Protein AF-A0A285D3G1-F1 (afdb_monomer_lite)

Foldseek 3Di:
DVPDDDDDPDDDDDPVCVVVVDDDPAVLSVQFQVDCVQVVLLVVVPDDNLQSVHQDPVRDHGDPPSVSNVVSSVVCVVSCPPHPSVVVVVVCCPDPVNVVVVVVVVCVVCVVVVHHDDDDPQWPFPPDPVCCVPPNGDPDPTDRDPPVPPDDPPPPPDPDDDD

Sequence (163 aa):
MKDLPIVLPHGHTDPRWFAENQPVSDPARLFVTPDHFVFRMLHSQGVPLEAMGVPRADGGPTETDGRKIWRVFAQNHHLFRGTPSRLWLDHAFSTAAFRGQMLTEMARMSLDDGLVLQIHPGAFRTHSGPVLDRFGRDKGFDISPPPHRLCPRSAAASVGGGA

pLDDT: mean 86.4, std 15.44, range [33.91, 98.12]

Structure (mmCIF, N/CA/C/O backbone):
data_AF-A0A285D3G1-F1
#
_entry.id   AF-A0A285D3G1-F1
#
loop_
_atom_site.group_PDB
_atom_site.id
_atom_site.type_symbol
_atom_site.label_atom_id
_atom_site.label_alt_id
_atom_site.label_comp_id
_atom_site.label_asym_id
_atom_site.label_entity_id
_atom_site.label_seq_id
_atom_site.pdbx_PDB_ins_code
_atom_site.Cartn_x
_atom_site.Cartn_y
_atom_site.Cartn_z
_atom_site.occupancy
_atom_site.B_iso_or_equiv
_atom_site.auth_seq_id
_atom_site.auth_comp_id
_atom_site.auth_asym_id
_atom_site.auth_atom_id
_atom_site.pdbx_PDB_model_num
ATOM 1 N N . MET A 1 1 ? 17.077 8.278 -20.773 1.00 75.75 1 MET A N 1
ATOM 2 C CA . MET A 1 1 ? 16.146 9.031 -19.897 1.00 75.75 1 MET A CA 1
ATOM 3 C C . MET A 1 1 ? 15.801 8.302 -18.598 1.00 75.75 1 MET A C 1
ATOM 5 O O . MET A 1 1 ? 15.566 8.998 -17.629 1.00 75.75 1 MET A O 1
ATOM 9 N N . LYS A 1 2 ? 15.779 6.958 -18.529 1.00 88.25 2 LYS A N 1
ATOM 10 C CA . LYS A 1 2 ? 15.389 6.223 -17.304 1.00 88.25 2 LYS A CA 1
ATOM 11 C C . LYS A 1 2 ? 16.359 6.383 -16.122 1.00 88.25 2 LYS A C 1
ATOM 13 O O . LYS A 1 2 ? 15.918 6.305 -14.987 1.00 88.25 2 LYS A O 1
ATOM 18 N N . ASP A 1 3 ? 17.636 6.640 -16.401 1.00 94.50 3 ASP A N 1
ATOM 19 C CA . ASP A 1 3 ? 18.708 6.682 -15.391 1.00 94.50 3 ASP A CA 1
ATOM 20 C C . ASP A 1 3 ? 19.077 8.107 -14.949 1.00 94.50 3 ASP A C 1
ATOM 22 O O . ASP A 1 3 ? 20.100 8.326 -14.304 1.00 94.50 3 ASP A O 1
ATOM 26 N N . LEU A 1 4 ? 18.275 9.102 -15.337 1.00 96.19 4 LEU A N 1
ATOM 27 C CA . LEU A 1 4 ? 18.484 10.475 -14.890 1.00 96.19 4 LEU A CA 1
ATOM 28 C C . LEU A 1 4 ? 17.985 10.642 -13.446 1.00 96.19 4 LEU A C 1
ATOM 30 O O . LEU A 1 4 ? 17.000 10.002 -13.071 1.00 96.19 4 LEU A O 1
ATOM 34 N N . PRO A 1 5 ? 18.611 11.525 -12.645 1.00 95.62 5 PRO A N 1
ATOM 35 C CA . PRO A 1 5 ? 18.114 11.850 -11.316 1.00 95.62 5 PRO A CA 1
ATOM 36 C C . PRO A 1 5 ? 16.661 12.331 -11.360 1.00 95.62 5 PRO A C 1
ATOM 38 O O . PRO A 1 5 ? 16.287 13.142 -12.210 1.00 95.62 5 PRO A O 1
ATOM 41 N N . ILE A 1 6 ? 15.849 11.858 -10.415 1.00 92.88 6 ILE A N 1
ATOM 42 C CA . ILE A 1 6 ? 14.494 12.372 -10.217 1.00 92.88 6 ILE A CA 1
ATOM 43 C C . ILE A 1 6 ? 14.611 13.744 -9.553 1.00 92.88 6 ILE A C 1
ATOM 45 O O . ILE A 1 6 ? 15.109 13.859 -8.436 1.00 92.88 6 ILE A O 1
ATOM 49 N N . VAL A 1 7 ? 14.130 14.783 -10.233 1.00 95.06 7 VAL A N 1
ATOM 50 C CA . VAL A 1 7 ? 14.000 16.131 -9.673 1.00 95.06 7 VAL A CA 1
ATOM 51 C C . VAL A 1 7 ? 12.533 16.344 -9.315 1.00 95.06 7 VAL A C 1
ATOM 53 O O . VAL A 1 7 ? 11.686 16.424 -10.203 1.00 95.06 7 VAL A O 1
ATOM 56 N N . LEU A 1 8 ? 12.233 16.412 -8.016 1.00 93.25 8 LEU A N 1
ATOM 57 C CA . LEU A 1 8 ? 10.887 16.646 -7.490 1.00 93.25 8 LEU A CA 1
ATOM 58 C C . LEU A 1 8 ? 10.808 18.069 -6.904 1.00 93.25 8 LEU A C 1
ATOM 60 O O . LEU A 1 8 ? 11.052 18.249 -5.713 1.00 93.25 8 LEU A O 1
ATOM 64 N N . PRO A 1 9 ? 10.493 19.100 -7.712 1.00 96.50 9 PRO A N 1
ATOM 65 C CA . PRO A 1 9 ? 10.471 20.487 -7.238 1.00 96.50 9 PRO A CA 1
ATOM 66 C C . PRO A 1 9 ? 9.290 20.792 -6.300 1.00 96.50 9 PRO A C 1
ATOM 68 O O . PRO A 1 9 ? 9.252 21.862 -5.699 1.00 96.50 9 PRO A O 1
ATOM 71 N N . HIS A 1 10 ? 8.316 19.883 -6.183 1.00 97.44 10 HIS A N 1
ATOM 72 C CA . HIS A 1 10 ? 7.149 20.043 -5.323 1.00 97.44 10 HIS A CA 1
ATOM 73 C C . HIS A 1 10 ? 6.634 18.692 -4.810 1.00 97.44 10 HIS A C 1
ATOM 75 O O . HIS A 1 10 ? 6.460 17.754 -5.588 1.00 97.44 10 HIS A O 1
ATOM 81 N N . GLY A 1 11 ? 6.365 18.606 -3.506 1.00 92.50 11 GLY A N 1
ATOM 82 C CA . GLY A 1 11 ? 5.847 17.416 -2.835 1.00 92.50 11 GLY A CA 1
ATOM 83 C C . GLY A 1 11 ? 5.431 17.716 -1.393 1.00 92.50 11 GLY A C 1
ATOM 84 O O . GLY A 1 11 ? 5.725 18.786 -0.865 1.00 92.50 11 GLY A O 1
ATOM 85 N N . HIS A 1 12 ? 4.744 16.763 -0.761 1.00 94.94 12 HIS A N 1
ATOM 86 C CA . HIS A 1 12 ? 4.159 16.913 0.581 1.00 94.94 12 HIS A CA 1
ATOM 87 C C . HIS A 1 12 ? 4.593 15.808 1.558 1.00 94.94 12 HIS A C 1
ATOM 89 O O . HIS A 1 12 ? 3.864 15.471 2.486 1.00 94.94 12 HIS A O 1
ATOM 95 N N . THR A 1 13 ? 5.760 15.202 1.342 1.00 93.25 13 THR A N 1
ATOM 96 C CA . THR A 1 13 ? 6.324 14.221 2.281 1.00 93.25 13 THR A CA 1
ATOM 97 C C . THR A 1 13 ? 6.685 14.889 3.605 1.00 93.25 13 THR A C 1
ATOM 99 O O . THR A 1 13 ? 7.210 16.003 3.599 1.00 93.25 13 THR A O 1
ATOM 102 N N . ASP A 1 14 ? 6.464 14.205 4.729 1.00 92.56 14 ASP A N 1
ATOM 103 C CA . ASP A 1 14 ? 6.855 14.716 6.046 1.00 92.56 14 ASP A CA 1
ATOM 104 C C . ASP A 1 14 ? 8.395 14.780 6.150 1.00 92.56 14 ASP A C 1
ATOM 106 O O . ASP A 1 14 ? 9.058 13.747 6.009 1.00 92.56 14 ASP A O 1
ATOM 110 N N . PRO A 1 15 ? 9.000 15.959 6.400 1.00 94.38 15 PRO A N 1
ATOM 111 C CA . PRO A 1 15 ? 10.454 16.095 6.496 1.00 94.38 15 PRO A CA 1
ATOM 112 C C . PRO A 1 15 ? 11.065 15.271 7.640 1.00 94.38 15 PRO A C 1
ATOM 114 O O . PRO A 1 15 ? 12.241 14.903 7.569 1.00 94.38 15 PRO A O 1
ATOM 117 N N . ARG A 1 16 ? 10.284 14.933 8.676 1.00 94.19 16 ARG A N 1
ATOM 118 C CA . ARG A 1 16 ? 10.761 14.128 9.811 1.00 94.19 16 ARG A CA 1
ATOM 119 C C . ARG A 1 16 ? 11.159 12.716 9.412 1.00 94.19 16 ARG A C 1
ATOM 121 O O . ARG A 1 16 ? 12.052 12.155 10.036 1.00 94.19 16 ARG A O 1
ATOM 128 N N . TRP A 1 17 ? 10.576 12.165 8.345 1.00 89.69 17 TRP A N 1
ATOM 129 C CA . TRP A 1 17 ? 10.961 10.843 7.842 1.00 89.69 17 TRP A CA 1
ATOM 130 C C . TRP A 1 17 ? 12.454 10.770 7.511 1.00 89.69 17 TRP A C 1
ATOM 132 O O . TRP A 1 17 ? 13.098 9.762 7.784 1.00 89.69 17 TRP A O 1
ATOM 142 N N . PHE A 1 18 ? 13.019 11.861 6.991 1.00 92.12 18 PHE A N 1
ATOM 143 C CA . PHE A 1 18 ? 14.438 11.945 6.649 1.00 92.12 18 PHE A CA 1
ATOM 144 C C . PHE A 1 18 ? 15.309 12.331 7.846 1.00 92.12 18 PHE A C 1
ATOM 146 O O . PHE A 1 18 ? 16.444 11.876 7.943 1.00 92.12 18 PHE A O 1
ATOM 153 N N . ALA A 1 19 ? 14.788 13.168 8.747 1.00 95.00 19 ALA A N 1
ATOM 154 C CA . ALA A 1 19 ? 15.527 13.622 9.922 1.00 95.00 19 ALA A CA 1
ATOM 155 C C . ALA A 1 19 ? 15.685 12.517 10.979 1.00 95.00 19 ALA A C 1
ATOM 157 O O . ALA A 1 19 ? 16.746 12.386 11.583 1.00 95.00 19 ALA A O 1
ATOM 158 N N . GLU A 1 20 ? 14.632 11.730 11.202 1.00 94.56 20 GLU A N 1
ATOM 159 C CA . GLU A 1 20 ? 14.577 10.738 12.279 1.00 94.56 20 GLU A CA 1
ATOM 160 C C . GLU A 1 20 ? 14.899 9.320 11.794 1.00 94.56 20 GLU A C 1
ATOM 162 O O . GLU A 1 20 ? 15.281 8.477 12.603 1.00 94.56 20 GLU A O 1
ATOM 167 N N . ASN A 1 21 ? 14.751 9.055 10.487 1.00 90.94 21 ASN A N 1
ATOM 168 C CA . ASN A 1 21 ? 15.018 7.762 9.847 1.00 90.94 21 ASN A CA 1
ATOM 169 C C . ASN A 1 21 ? 14.377 6.569 10.586 1.00 90.94 21 ASN A C 1
ATOM 171 O O . ASN A 1 21 ? 14.966 5.493 10.711 1.00 90.94 21 ASN A O 1
ATOM 175 N N . GLN A 1 22 ? 13.172 6.776 11.118 1.00 89.56 22 GLN A N 1
ATOM 176 C CA . GLN A 1 22 ? 12.432 5.720 11.792 1.00 89.56 22 GLN A CA 1
ATOM 177 C C . GLN A 1 22 ? 11.851 4.746 10.763 1.00 89.56 22 GLN A C 1
ATOM 179 O O . GLN A 1 22 ? 11.367 5.177 9.711 1.00 89.56 22 GLN A O 1
ATOM 184 N N . PRO A 1 23 ? 11.869 3.433 11.047 1.00 84.25 23 PRO A N 1
ATOM 185 C CA . PRO A 1 23 ? 11.248 2.460 10.169 1.00 84.25 23 PRO A CA 1
ATOM 186 C C . PRO A 1 23 ? 9.731 2.665 10.138 1.00 84.25 23 PRO A C 1
ATOM 188 O O . PRO A 1 23 ? 9.097 2.970 11.150 1.00 84.25 23 PRO A O 1
ATOM 191 N N . VAL A 1 24 ? 9.137 2.447 8.968 1.00 81.56 24 VAL A N 1
ATOM 192 C CA . VAL A 1 24 ? 7.679 2.370 8.839 1.00 81.56 24 VAL A CA 1
ATOM 193 C C . VAL A 1 24 ? 7.201 1.105 9.558 1.00 81.56 24 VAL A C 1
ATOM 195 O O . VAL A 1 24 ? 7.786 0.039 9.381 1.00 81.56 24 VAL A O 1
ATOM 198 N N . SER A 1 25 ? 6.149 1.223 10.370 1.00 81.12 25 SER A N 1
ATOM 199 C CA . SER A 1 25 ? 5.652 0.139 11.226 1.00 81.12 25 SER A CA 1
ATOM 200 C C . SER A 1 25 ? 5.042 -1.034 10.464 1.00 81.12 25 SER A C 1
ATOM 202 O O . SER A 1 25 ? 5.182 -2.174 10.889 1.00 81.12 25 SER A O 1
ATOM 204 N N . ASP A 1 26 ? 4.316 -0.747 9.383 1.00 86.12 26 ASP A N 1
ATOM 205 C CA . ASP A 1 26 ? 3.537 -1.718 8.622 1.00 86.12 26 ASP A CA 1
ATOM 206 C C . ASP A 1 26 ? 3.146 -1.129 7.249 1.00 86.12 26 ASP A C 1
ATOM 208 O O . ASP A 1 26 ? 3.170 0.094 7.053 1.00 86.12 26 ASP A O 1
ATOM 212 N N . PRO A 1 27 ? 2.769 -1.966 6.267 1.00 89.06 27 PRO A N 1
ATOM 213 C CA . PRO A 1 27 ? 2.442 -1.487 4.927 1.00 89.06 27 PRO A CA 1
ATOM 214 C C . PRO A 1 27 ? 1.136 -0.679 4.854 1.00 89.06 27 PRO A C 1
ATOM 216 O O . PRO A 1 27 ? 0.994 0.149 3.952 1.00 89.06 27 PRO A O 1
ATOM 219 N N . ALA A 1 28 ? 0.187 -0.855 5.780 1.00 93.44 28 ALA A N 1
ATOM 220 C CA . ALA A 1 28 ? -1.050 -0.074 5.772 1.00 93.44 28 ALA A CA 1
ATOM 221 C C . ALA A 1 28 ? -0.784 1.404 6.094 1.00 93.44 28 ALA A C 1
ATOM 223 O O . ALA A 1 28 ? -1.334 2.287 5.426 1.00 93.44 28 ALA A O 1
ATOM 224 N N . ARG A 1 29 ? 0.123 1.676 7.038 1.00 91.38 29 ARG A N 1
ATOM 225 C CA . ARG A 1 29 ? 0.564 3.034 7.401 1.00 91.38 29 ARG A CA 1
ATOM 226 C C . ARG A 1 29 ? 1.351 3.742 6.303 1.00 91.38 29 ARG A C 1
ATOM 228 O O . ARG A 1 29 ? 1.429 4.966 6.333 1.00 91.38 29 ARG A O 1
ATOM 235 N N . LEU A 1 30 ? 1.894 3.001 5.339 1.00 91.19 30 LEU A N 1
ATOM 236 C CA . LEU A 1 30 ? 2.615 3.563 4.198 1.00 91.19 30 LEU A CA 1
ATOM 237 C C . LEU A 1 30 ? 1.726 3.755 2.963 1.00 91.19 30 LEU A C 1
ATOM 239 O O . LEU A 1 30 ? 1.817 4.787 2.307 1.00 91.19 30 LEU A O 1
ATOM 243 N N . PHE A 1 31 ? 0.874 2.776 2.642 1.00 93.81 31 PHE A N 1
ATOM 244 C CA . PHE A 1 31 ? 0.171 2.724 1.350 1.00 93.81 31 PHE A CA 1
ATOM 245 C C . PHE A 1 31 ? -1.340 2.941 1.420 1.00 93.81 31 PHE A C 1
ATOM 247 O O . PHE A 1 31 ? -1.949 3.188 0.384 1.00 93.81 31 PHE A O 1
ATOM 254 N N . VAL A 1 32 ? -1.968 2.798 2.590 1.00 96.00 32 VAL A N 1
ATOM 255 C CA . VAL A 1 32 ? -3.437 2.812 2.701 1.00 96.00 32 VAL A CA 1
ATOM 256 C C . VAL A 1 32 ? -3.907 4.044 3.454 1.00 96.00 32 VAL A C 1
ATOM 258 O O . VAL A 1 32 ? -4.555 4.911 2.876 1.00 96.00 32 VAL A O 1
ATOM 261 N N . THR A 1 33 ? -3.561 4.145 4.736 1.00 96.06 33 THR A N 1
ATOM 262 C CA . THR A 1 33 ? -4.051 5.206 5.621 1.00 96.06 33 THR A CA 1
ATOM 263 C C . THR A 1 33 ? -3.690 6.628 5.157 1.00 96.06 33 THR A C 1
ATOM 265 O O . THR A 1 33 ? -4.567 7.490 5.229 1.00 96.06 33 THR A O 1
ATOM 268 N N . PRO A 1 34 ? -2.462 6.922 4.674 1.00 95.19 34 PRO A N 1
ATOM 269 C CA . PRO A 1 34 ? -2.112 8.283 4.263 1.00 95.19 34 PRO A CA 1
ATOM 270 C C . PRO A 1 34 ? -2.516 8.627 2.818 1.00 95.19 34 PRO A C 1
ATOM 272 O O . PRO A 1 34 ? -2.492 9.802 2.449 1.00 95.19 34 PRO A O 1
ATOM 275 N N . ASP A 1 35 ? -2.866 7.643 1.980 1.00 96.38 35 ASP A N 1
ATOM 276 C CA . ASP A 1 35 ? -3.095 7.858 0.548 1.00 96.38 35 ASP A CA 1
ATOM 277 C C . ASP A 1 35 ? -4.588 8.017 0.232 1.00 96.38 35 ASP A C 1
ATOM 279 O O . ASP A 1 35 ? -5.367 7.060 0.170 1.00 96.38 35 ASP A O 1
ATOM 283 N N . HIS A 1 36 ? -4.981 9.261 -0.036 1.00 96.62 36 HIS A N 1
ATOM 284 C CA . HIS A 1 36 ? -6.363 9.597 -0.346 1.00 96.62 36 HIS A CA 1
ATOM 285 C C . HIS A 1 36 ? -6.861 9.061 -1.686 1.00 96.62 36 HIS A C 1
ATOM 287 O O . HIS A 1 36 ? -8.071 8.921 -1.847 1.00 96.62 36 HIS A O 1
ATOM 293 N N . PHE A 1 37 ? -5.998 8.721 -2.644 1.00 97.25 37 PHE A N 1
ATOM 294 C CA . PHE A 1 37 ? -6.451 8.022 -3.848 1.00 97.25 37 PHE A CA 1
ATOM 295 C C . PHE A 1 37 ? -6.860 6.588 -3.512 1.00 97.25 37 PHE A C 1
ATOM 297 O O . PHE A 1 37 ? -7.884 6.111 -4.010 1.00 97.25 37 PHE A O 1
ATOM 304 N N . VAL A 1 38 ? -6.104 5.927 -2.632 1.00 97.12 38 VAL A N 1
ATOM 305 C CA . VAL A 1 38 ? -6.383 4.556 -2.191 1.00 97.12 38 VAL A CA 1
ATOM 306 C C . VAL A 1 38 ? -7.666 4.501 -1.373 1.00 97.12 38 VAL A C 1
ATOM 308 O O . VAL A 1 38 ? -8.615 3.821 -1.781 1.00 97.12 38 VAL A O 1
ATOM 311 N N . PHE A 1 39 ? -7.752 5.240 -0.263 1.00 95.81 39 PHE A N 1
ATOM 312 C CA . PHE A 1 39 ? -8.938 5.139 0.589 1.00 95.81 39 PHE A CA 1
ATOM 313 C C . PHE A 1 39 ? -10.194 5.717 -0.076 1.00 95.81 39 PHE A C 1
ATOM 315 O O . PHE A 1 39 ? -11.288 5.232 0.195 1.00 95.81 39 PHE A O 1
ATOM 322 N N . ARG A 1 40 ? -10.083 6.685 -1.003 1.00 97.31 40 ARG A N 1
ATOM 323 C CA . ARG A 1 40 ? -11.254 7.195 -1.743 1.00 97.31 40 ARG A CA 1
ATOM 324 C C . ARG A 1 40 ? -11.822 6.157 -2.704 1.00 97.31 40 ARG A C 1
ATOM 326 O O . ARG A 1 40 ? -13.042 6.061 -2.826 1.00 97.31 40 ARG A O 1
ATOM 333 N N . MET A 1 41 ? -10.968 5.368 -3.357 1.00 97.50 41 MET A N 1
ATOM 334 C CA . MET A 1 41 ? -11.427 4.266 -4.206 1.00 97.50 41 MET A CA 1
ATOM 335 C C . MET A 1 41 ? -12.185 3.223 -3.384 1.00 97.50 41 MET A C 1
ATOM 337 O O . MET A 1 41 ? -13.309 2.872 -3.733 1.00 97.50 41 MET A O 1
ATOM 341 N N . LEU A 1 42 ? -11.616 2.788 -2.260 1.00 97.75 42 LEU A N 1
ATOM 342 C CA . LEU A 1 42 ? -12.247 1.810 -1.369 1.00 97.75 42 LEU A CA 1
ATOM 343 C C . LEU A 1 42 ? -13.550 2.346 -0.756 1.00 97.75 42 LEU A C 1
ATOM 345 O O . LEU A 1 42 ? -14.570 1.659 -0.765 1.00 97.75 42 LEU A O 1
ATOM 349 N N . HIS A 1 43 ? -13.549 3.602 -0.310 1.00 98.12 43 HIS A N 1
ATOM 350 C CA . HIS A 1 43 ? -14.736 4.259 0.231 1.00 98.12 43 HIS A CA 1
ATOM 351 C C . HIS A 1 43 ? -15.857 4.396 -0.798 1.00 98.12 43 HIS A C 1
ATOM 353 O O . HIS A 1 43 ? -17.023 4.202 -0.466 1.00 98.12 43 HIS A O 1
ATOM 359 N N . SER A 1 44 ? -15.526 4.640 -2.071 1.00 97.69 44 SER A N 1
ATOM 360 C CA . SER A 1 44 ? -16.535 4.668 -3.140 1.00 97.69 44 SER A CA 1
ATOM 361 C C . SER A 1 44 ? -17.250 3.326 -3.343 1.00 97.69 44 SER A C 1
ATOM 363 O O . SER A 1 44 ? -18.318 3.293 -3.945 1.00 97.69 44 SER A O 1
ATOM 365 N N . GLN A 1 45 ? -16.675 2.228 -2.842 1.00 97.81 45 GLN A N 1
ATOM 366 C CA . GLN A 1 45 ? -17.255 0.883 -2.864 1.00 97.81 45 GLN A CA 1
ATOM 367 C C . GLN A 1 45 ? -17.884 0.492 -1.514 1.00 97.81 45 GLN A C 1
ATOM 369 O O . GLN A 1 45 ? -18.235 -0.666 -1.309 1.00 97.81 45 GLN A O 1
ATOM 374 N N . GLY A 1 46 ? -18.041 1.450 -0.592 1.00 97.44 46 GLY A N 1
ATOM 375 C CA . GLY A 1 46 ? -18.715 1.256 0.694 1.00 97.44 46 GLY A CA 1
ATOM 376 C C . GLY A 1 46 ? -17.803 0.883 1.864 1.00 97.44 46 GLY A C 1
ATOM 377 O O . GLY A 1 46 ? -18.311 0.579 2.939 1.00 97.44 46 GLY A O 1
ATOM 378 N N . VAL A 1 47 ? -16.475 0.908 1.699 1.00 97.94 47 VAL A N 1
ATOM 379 C CA . VAL A 1 47 ? -15.548 0.683 2.821 1.00 97.94 47 VAL A CA 1
ATOM 380 C C . VAL A 1 47 ? -15.475 1.945 3.695 1.00 97.94 47 VAL A C 1
ATOM 382 O O . VAL A 1 47 ? -15.040 2.988 3.205 1.00 97.94 47 VAL A O 1
ATOM 385 N N . PRO A 1 48 ? -15.845 1.890 4.984 1.00 97.31 48 PRO A N 1
ATOM 386 C CA . PRO A 1 48 ? -15.796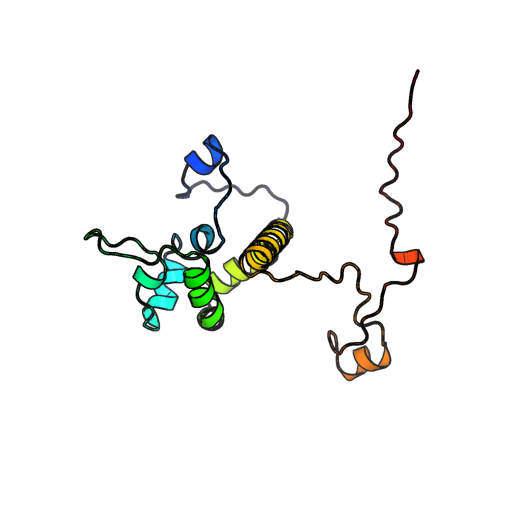 3.065 5.848 1.00 97.31 48 PRO A CA 1
ATOM 387 C C . PRO A 1 48 ? -14.350 3.528 6.102 1.00 97.31 48 PRO A C 1
ATOM 389 O O . PRO A 1 48 ? -13.431 2.710 6.197 1.00 97.31 48 PRO A O 1
ATOM 392 N N . LEU A 1 49 ? -14.136 4.844 6.220 1.00 97.38 49 LEU A N 1
ATOM 393 C CA . LEU A 1 49 ? -12.802 5.444 6.386 1.00 97.38 49 LEU A CA 1
ATOM 394 C C . LEU A 1 49 ? -12.107 4.963 7.669 1.00 97.38 49 LEU A C 1
ATOM 396 O O . LEU A 1 49 ? -10.905 4.682 7.666 1.00 97.38 49 LEU A O 1
ATOM 400 N N . GLU A 1 50 ? -12.873 4.788 8.743 1.00 97.25 50 GLU A N 1
ATOM 401 C CA . GLU A 1 50 ? -12.388 4.290 10.025 1.00 97.25 50 GLU A CA 1
ATOM 402 C C . GLU A 1 50 ? -11.854 2.853 9.945 1.00 97.25 50 GLU A C 1
ATOM 404 O O . GLU A 1 50 ? -10.916 2.526 10.667 1.00 97.25 50 GLU A O 1
ATOM 409 N N . ALA A 1 51 ? -12.362 2.014 9.032 1.00 97.19 51 ALA A N 1
ATOM 410 C CA . ALA A 1 51 ? -11.833 0.663 8.812 1.00 97.19 51 ALA A CA 1
ATOM 411 C C . ALA A 1 51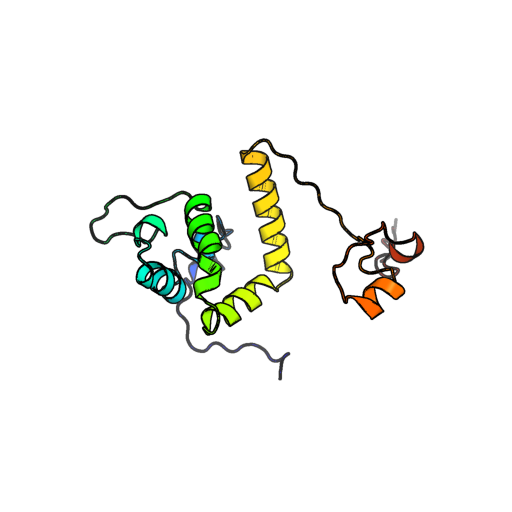 ? -10.480 0.665 8.080 1.00 97.19 51 ALA A C 1
ATOM 413 O O . ALA A 1 51 ? -9.783 -0.348 8.061 1.00 97.19 51 ALA A O 1
ATOM 414 N N . MET A 1 52 ? -10.099 1.800 7.487 1.00 96.88 52 MET A N 1
ATOM 415 C CA . MET A 1 52 ? -8.806 2.014 6.828 1.00 96.88 52 MET A CA 1
ATOM 416 C C . MET A 1 52 ? -7.817 2.798 7.709 1.00 96.88 52 MET A C 1
ATOM 418 O O . MET A 1 52 ? -6.750 3.212 7.245 1.00 96.88 52 MET A O 1
ATOM 422 N N . GLY A 1 53 ? -8.170 3.011 8.982 1.00 96.06 53 GLY A N 1
ATOM 423 C CA . GLY A 1 53 ? -7.358 3.738 9.957 1.00 96.06 53 GLY A CA 1
ATOM 424 C C . GLY A 1 53 ? -7.280 5.246 9.713 1.00 96.06 53 GLY A C 1
ATOM 425 O O . GLY A 1 53 ? -6.407 5.904 10.279 1.00 96.06 53 GLY A O 1
ATOM 426 N N . VAL A 1 54 ? -8.154 5.801 8.864 1.00 96.62 54 VAL A N 1
ATOM 427 C CA . VAL A 1 54 ? -8.206 7.245 8.602 1.00 96.62 54 VAL A CA 1
ATOM 428 C C . VAL A 1 54 ? -8.766 7.948 9.845 1.00 96.62 54 VAL A C 1
ATOM 430 O O . VAL A 1 54 ? -9.892 7.635 10.239 1.00 96.62 54 VAL A O 1
ATOM 433 N N . PRO A 1 55 ? -8.025 8.889 10.465 1.00 94.75 55 PRO A N 1
ATOM 434 C CA . PRO A 1 55 ? -8.469 9.567 11.678 1.00 94.75 55 PRO A CA 1
ATOM 435 C C . PRO A 1 55 ? -9.779 10.325 11.470 1.00 94.75 55 PRO A C 1
ATOM 437 O O . PRO A 1 55 ? -9.949 11.044 10.483 1.00 94.75 55 PRO A O 1
ATOM 440 N N . ARG A 1 56 ? -10.693 10.211 12.435 1.00 94.44 56 ARG A N 1
ATOM 441 C CA . ARG A 1 56 ? -11.930 10.992 12.442 1.00 94.44 56 ARG A CA 1
ATOM 442 C C . ARG A 1 56 ? -11.689 12.368 13.054 1.00 94.44 56 ARG A C 1
ATOM 444 O O . ARG A 1 56 ? -10.991 12.493 14.057 1.00 94.44 56 ARG A O 1
ATOM 451 N N . ALA A 1 57 ? -12.327 13.392 12.491 1.00 94.75 57 ALA A N 1
ATOM 452 C CA . ALA A 1 57 ? -12.242 14.760 13.006 1.00 94.75 57 ALA A CA 1
ATOM 453 C C . ALA A 1 57 ? -12.848 14.914 14.414 1.00 94.75 57 ALA A C 1
ATOM 455 O O . ALA A 1 57 ? -12.418 15.771 15.177 1.00 94.75 57 ALA A O 1
ATOM 456 N N . ASP A 1 58 ? -13.822 14.072 14.766 1.00 94.31 58 ASP A N 1
ATOM 457 C CA . ASP A 1 58 ? -14.465 14.046 16.084 1.00 94.31 58 ASP A CA 1
ATOM 458 C C . ASP A 1 58 ? -13.694 13.223 17.132 1.00 94.31 58 ASP A C 1
ATOM 460 O O . ASP A 1 58 ? -14.159 13.074 18.260 1.00 94.31 58 ASP A O 1
ATOM 464 N N . GLY A 1 59 ? -12.530 12.669 16.773 1.00 94.00 59 GLY A N 1
ATOM 465 C CA . GLY A 1 59 ? -11.732 11.823 17.661 1.00 94.00 59 GLY A CA 1
ATOM 466 C C . GLY A 1 59 ? -12.351 10.453 17.951 1.00 94.00 59 GLY A C 1
ATOM 467 O O . GLY A 1 59 ? -11.877 9.751 18.844 1.00 94.00 59 GLY A O 1
ATOM 468 N N . GLY A 1 60 ? -13.399 10.057 17.220 1.00 95.56 60 GLY A N 1
ATOM 469 C CA . GLY A 1 60 ? -14.005 8.737 17.357 1.00 95.56 60 GLY A CA 1
ATOM 470 C C . GLY A 1 60 ? -13.027 7.594 17.042 1.00 95.56 60 GLY A C 1
ATOM 471 O O . GLY A 1 60 ? -11.997 7.803 16.392 1.00 95.56 60 GLY A O 1
ATOM 472 N N . PRO A 1 61 ? -13.349 6.361 17.472 1.00 96.50 61 PRO A N 1
ATOM 473 C CA . PRO A 1 61 ? -12.475 5.215 17.268 1.00 96.50 61 PRO A CA 1
ATOM 474 C C . PRO A 1 61 ? -12.279 4.923 15.777 1.00 96.50 61 PRO A C 1
ATOM 476 O O . PRO A 1 61 ? -13.203 5.045 14.969 1.00 96.50 61 PRO A O 1
ATOM 479 N N . THR A 1 62 ? -11.061 4.515 15.435 1.00 97.44 62 THR A N 1
ATOM 480 C CA . THR A 1 62 ? -10.651 4.062 14.100 1.00 97.44 62 THR A CA 1
ATOM 481 C C . THR A 1 62 ? -9.843 2.781 14.247 1.00 97.44 62 THR A C 1
ATOM 483 O O . THR A 1 62 ? -9.286 2.526 15.317 1.00 97.44 62 THR A O 1
ATOM 486 N N . GLU A 1 63 ? -9.814 1.944 13.211 1.00 97.31 63 GLU A N 1
ATOM 487 C CA . GLU A 1 63 ? -9.015 0.721 13.231 1.00 97.31 63 GLU A CA 1
ATOM 488 C C . GLU A 1 63 ? -7.530 1.077 13.375 1.00 97.31 63 GLU A C 1
ATOM 490 O O . GLU A 1 63 ? -7.004 1.950 12.682 1.00 97.31 63 GLU A O 1
ATOM 495 N N . THR A 1 64 ? -6.853 0.406 14.302 1.00 95.31 64 THR A N 1
ATOM 496 C CA . THR A 1 64 ? -5.434 0.626 14.601 1.00 95.31 64 THR A CA 1
ATOM 497 C C . THR A 1 64 ? -4.571 -0.555 14.183 1.00 95.31 64 THR A C 1
ATOM 499 O O . THR A 1 64 ? -3.365 -0.379 13.996 1.00 95.31 64 THR A O 1
ATOM 502 N N . ASP A 1 65 ? -5.178 -1.727 13.984 1.00 94.19 65 ASP A N 1
ATOM 503 C CA . ASP A 1 65 ? -4.520 -2.941 13.523 1.00 94.19 65 ASP A CA 1
ATOM 504 C C . ASP A 1 65 ? -4.192 -2.842 12.024 1.00 94.19 65 ASP A C 1
ATOM 506 O O . ASP A 1 65 ? -5.044 -3.020 11.142 1.00 94.19 65 ASP A O 1
ATOM 510 N N . GLY A 1 66 ? -2.911 -2.595 11.732 1.00 92.62 66 GLY A N 1
ATOM 511 C CA . GLY A 1 66 ? -2.387 -2.502 10.370 1.00 92.62 66 GLY A CA 1
ATOM 512 C C . GLY A 1 66 ? -2.653 -3.752 9.528 1.00 92.62 66 GLY A C 1
ATOM 513 O O . GLY A 1 66 ? -2.866 -3.640 8.320 1.00 92.62 66 GLY A O 1
ATOM 514 N N . ARG A 1 67 ? -2.739 -4.945 10.136 1.00 91.44 67 ARG A N 1
ATOM 515 C CA . ARG A 1 67 ? -3.023 -6.191 9.409 1.00 91.44 67 ARG A CA 1
ATOM 516 C C . ARG A 1 67 ? -4.471 -6.232 8.930 1.00 91.44 67 ARG A C 1
ATOM 518 O O . ARG A 1 67 ? -4.725 -6.666 7.803 1.00 91.44 67 ARG A O 1
ATOM 525 N N . LYS A 1 68 ? -5.424 -5.774 9.747 1.00 95.25 68 LYS A N 1
ATOM 526 C CA . LYS A 1 68 ? -6.834 -5.668 9.333 1.00 95.25 68 LYS A CA 1
ATOM 527 C C . LYS A 1 68 ? -7.009 -4.632 8.229 1.00 95.25 68 LYS A C 1
ATOM 529 O O . LYS A 1 68 ? -7.634 -4.949 7.218 1.00 95.25 68 LYS A O 1
ATOM 534 N N . ILE A 1 69 ? -6.385 -3.461 8.366 1.00 96.94 69 ILE A N 1
ATOM 535 C CA . ILE A 1 69 ? -6.411 -2.415 7.331 1.00 96.94 69 ILE A CA 1
ATOM 536 C C . ILE A 1 69 ? -5.817 -2.946 6.019 1.00 96.94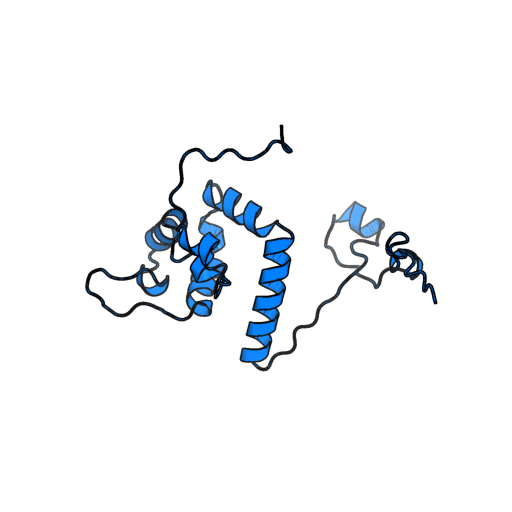 69 ILE A C 1
ATOM 538 O O . ILE A 1 69 ? -6.423 -2.830 4.951 1.00 96.94 69 ILE A O 1
ATOM 542 N N . TRP A 1 70 ? -4.654 -3.598 6.092 1.00 94.81 70 TRP A N 1
ATOM 543 C CA . TRP A 1 70 ? -4.006 -4.187 4.923 1.00 94.81 70 TRP A CA 1
ATOM 544 C C . TRP A 1 70 ? -4.864 -5.273 4.271 1.00 94.81 70 TRP A C 1
ATOM 546 O O . TRP A 1 70 ? -4.937 -5.352 3.046 1.00 94.81 70 TRP A O 1
ATOM 556 N N . ARG A 1 71 ? -5.560 -6.091 5.070 1.00 95.00 71 ARG A N 1
ATOM 557 C CA . ARG A 1 71 ? -6.474 -7.124 4.568 1.00 95.00 71 ARG A CA 1
ATOM 558 C C . ARG A 1 71 ? -7.640 -6.520 3.790 1.00 95.00 71 ARG A C 1
ATOM 560 O O . ARG A 1 71 ? -7.960 -7.040 2.721 1.00 95.00 71 ARG A O 1
ATOM 567 N N . VAL A 1 72 ? -8.219 -5.419 4.274 1.00 96.56 72 VAL A N 1
ATOM 568 C CA . VAL A 1 72 ? -9.262 -4.676 3.550 1.00 96.56 72 VAL A CA 1
ATOM 569 C C . VAL A 1 72 ? -8.733 -4.208 2.195 1.00 96.56 72 VAL A C 1
ATOM 571 O O . VAL A 1 72 ? -9.359 -4.484 1.172 1.00 96.56 72 VAL A O 1
ATOM 574 N N . PHE A 1 73 ? -7.556 -3.579 2.155 1.00 96.94 73 PHE A N 1
ATOM 575 C CA . PHE A 1 73 ? -6.927 -3.172 0.895 1.00 96.94 73 PHE A CA 1
ATOM 576 C C . PHE A 1 73 ? -6.669 -4.368 -0.039 1.00 96.94 73 PHE A C 1
ATOM 578 O O . PHE A 1 73 ? -7.050 -4.332 -1.209 1.00 96.94 73 PHE A O 1
ATOM 585 N N . ALA A 1 74 ? -6.079 -5.451 0.471 1.00 95.12 74 ALA A N 1
ATOM 586 C CA . ALA A 1 74 ? -5.697 -6.617 -0.322 1.00 95.12 74 ALA A CA 1
ATOM 587 C C . ALA A 1 74 ? -6.906 -7.326 -0.956 1.00 95.12 74 ALA A C 1
ATOM 589 O O . ALA A 1 74 ? -6.867 -7.666 -2.140 1.00 95.12 74 ALA A O 1
ATOM 590 N N . GLN A 1 75 ? -7.999 -7.497 -0.204 1.00 96.12 75 GLN A N 1
ATOM 591 C CA . GLN A 1 75 ? -9.250 -8.086 -0.706 1.00 96.12 75 GLN A CA 1
ATOM 592 C C . GLN A 1 75 ? -9.870 -7.244 -1.832 1.00 96.12 75 GLN A C 1
ATOM 594 O O . GLN A 1 75 ? -10.462 -7.772 -2.774 1.00 96.12 75 GLN A O 1
ATOM 599 N N . ASN A 1 76 ? -9.659 -5.931 -1.776 1.00 97.31 76 ASN A N 1
ATOM 600 C CA . ASN A 1 76 ? -10.237 -4.950 -2.683 1.00 97.31 76 ASN A CA 1
ATOM 601 C C . ASN A 1 76 ? -9.269 -4.463 -3.774 1.00 97.31 76 ASN A C 1
ATOM 603 O O . ASN A 1 76 ? -9.637 -3.645 -4.614 1.00 97.31 76 ASN A O 1
ATOM 607 N N . HIS A 1 77 ? -8.043 -4.993 -3.835 1.00 96.44 77 HIS A N 1
ATOM 608 C CA . HIS A 1 77 ? -6.999 -4.516 -4.752 1.00 96.44 77 HIS A CA 1
ATOM 609 C C . HIS A 1 77 ? -7.386 -4.623 -6.243 1.00 96.44 77 HIS A C 1
ATOM 611 O O . HIS A 1 77 ? -6.839 -3.932 -7.107 1.00 96.44 77 HIS A O 1
ATOM 617 N N . HIS A 1 78 ? -8.351 -5.484 -6.565 1.00 96.88 78 HIS A N 1
ATOM 618 C CA . HIS A 1 78 ? -8.903 -5.627 -7.908 1.00 96.88 78 HIS A CA 1
ATOM 619 C C . HIS A 1 78 ? -9.667 -4.378 -8.389 1.00 96.88 78 HIS A C 1
ATOM 621 O O . HIS A 1 78 ? -9.742 -4.162 -9.598 1.00 96.88 78 HIS A O 1
ATOM 627 N N . LEU A 1 79 ? -10.165 -3.533 -7.481 1.00 97.31 79 LEU A N 1
ATOM 628 C CA . LEU A 1 79 ? -10.911 -2.308 -7.801 1.00 97.31 79 LEU A CA 1
ATOM 629 C C . LEU A 1 79 ? -10.043 -1.221 -8.445 1.00 97.31 79 LEU A C 1
ATOM 631 O O . LEU A 1 79 ? -10.554 -0.332 -9.117 1.00 97.31 79 LEU A O 1
ATOM 635 N N . PHE A 1 80 ? -8.721 -1.307 -8.298 1.00 97.69 80 PHE A N 1
ATOM 636 C CA . PHE A 1 80 ? -7.795 -0.351 -8.904 1.00 97.69 80 PHE A CA 1
ATOM 637 C C . PHE A 1 80 ? -7.505 -0.645 -10.383 1.00 97.69 80 PHE A C 1
ATOM 639 O O . PHE A 1 80 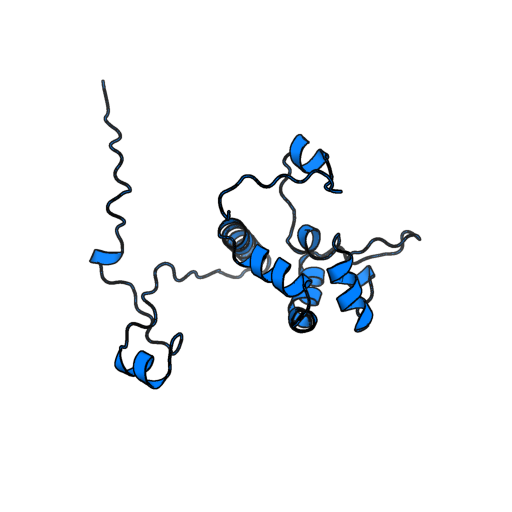? -6.841 0.154 -11.041 1.00 97.69 80 PHE A O 1
ATOM 646 N N . ARG A 1 81 ? -7.963 -1.772 -10.941 1.00 96.25 81 ARG A N 1
ATOM 647 C CA . ARG A 1 81 ? -7.695 -2.135 -12.345 1.00 96.25 81 ARG A CA 1
ATOM 648 C C . ARG A 1 81 ? -8.113 -1.005 -13.296 1.00 96.25 81 ARG A C 1
ATOM 650 O O . ARG A 1 81 ? -9.234 -0.522 -13.238 1.00 96.25 81 ARG A O 1
ATOM 657 N N . GLY A 1 82 ? -7.192 -0.592 -14.169 1.00 96.19 82 GLY A N 1
ATOM 658 C CA . GLY A 1 82 ? -7.408 0.510 -15.117 1.00 96.19 82 GLY A CA 1
ATOM 659 C C . GLY A 1 82 ? -7.184 1.917 -14.546 1.00 96.19 82 GLY A C 1
ATOM 660 O O . GLY A 1 82 ? -7.332 2.888 -15.279 1.00 96.19 82 GLY A O 1
ATOM 661 N N . THR A 1 83 ? -6.793 2.048 -13.273 1.00 97.56 83 THR A N 1
ATOM 662 C CA . THR A 1 83 ? -6.485 3.343 -12.643 1.00 97.56 83 THR A CA 1
ATOM 663 C C . THR A 1 83 ? -4.977 3.634 -12.622 1.00 97.56 83 THR A C 1
ATOM 665 O O . THR A 1 83 ? -4.174 2.697 -12.568 1.00 97.56 83 THR A O 1
ATOM 668 N N . PRO A 1 84 ? -4.555 4.913 -12.578 1.00 97.31 84 PRO A N 1
ATOM 669 C CA . PRO A 1 84 ? -3.155 5.272 -12.338 1.00 97.31 84 PRO A CA 1
ATOM 670 C C . PRO A 1 84 ? -2.608 4.708 -11.022 1.00 97.31 84 PRO A C 1
ATOM 672 O O . PRO A 1 84 ? -1.473 4.240 -10.980 1.00 97.31 84 PRO A O 1
ATOM 675 N N . SER A 1 85 ? -3.435 4.658 -9.971 1.00 96.12 85 SER A N 1
ATOM 676 C CA . SER A 1 85 ? -3.056 4.082 -8.677 1.00 96.12 85 SER A CA 1
ATOM 677 C C . SER A 1 85 ? -2.625 2.624 -8.803 1.00 96.12 85 SER A C 1
ATOM 679 O O . SER A 1 85 ? -1.675 2.220 -8.142 1.00 96.12 85 SER A O 1
ATOM 681 N N . ARG A 1 86 ? -3.238 1.838 -9.700 1.00 96.31 86 ARG A N 1
ATOM 682 C CA . ARG A 1 86 ? -2.778 0.467 -9.962 1.00 96.31 86 ARG A CA 1
ATOM 683 C C . ARG A 1 86 ? -1.367 0.425 -10.526 1.00 96.31 86 ARG A C 1
ATOM 685 O O . ARG A 1 86 ? -0.581 -0.408 -10.094 1.00 96.31 86 ARG A O 1
ATOM 692 N N . LEU A 1 87 ? -1.045 1.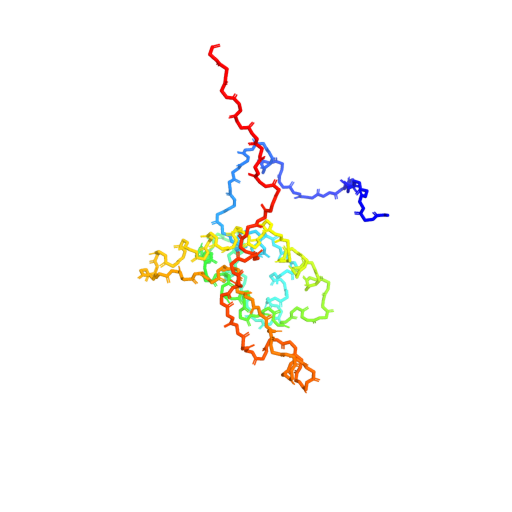317 -11.461 1.00 95.62 87 LEU A N 1
ATOM 693 C CA . LEU A 1 87 ? 0.295 1.392 -12.042 1.00 95.62 87 LEU A CA 1
ATOM 694 C C . LEU A 1 87 ? 1.334 1.781 -10.986 1.00 95.62 87 LEU A C 1
ATOM 696 O O . LEU A 1 87 ? 2.396 1.166 -10.925 1.00 95.62 87 LEU A O 1
ATOM 700 N N . TRP A 1 88 ? 1.027 2.768 -10.141 1.00 94.62 88 TRP A N 1
ATOM 701 C CA . TRP A 1 88 ? 1.934 3.213 -9.080 1.00 94.62 88 TRP A CA 1
ATOM 702 C C . TRP A 1 88 ? 2.144 2.147 -8.003 1.00 94.62 88 TRP A C 1
ATOM 704 O O . TRP A 1 88 ? 3.287 1.879 -7.637 1.00 94.62 88 TRP A O 1
ATOM 714 N N . LEU A 1 89 ? 1.067 1.497 -7.552 1.00 94.44 89 LEU A N 1
ATOM 715 C CA . LEU A 1 89 ? 1.130 0.408 -6.576 1.00 94.44 89 LEU A CA 1
ATOM 716 C C . LEU A 1 89 ? 1.914 -0.783 -7.132 1.00 94.44 89 LEU A C 1
ATOM 718 O O . LEU A 1 89 ? 2.856 -1.241 -6.494 1.00 94.44 89 LEU A O 1
ATOM 722 N N . ASP A 1 90 ? 1.602 -1.241 -8.347 1.00 92.88 90 ASP A N 1
ATOM 723 C CA . ASP A 1 90 ? 2.327 -2.354 -8.969 1.00 92.88 90 ASP A CA 1
ATOM 724 C C . ASP A 1 90 ? 3.809 -2.011 -9.182 1.00 92.88 90 ASP A C 1
ATOM 726 O O . ASP A 1 90 ? 4.677 -2.862 -8.970 1.00 92.88 90 ASP A O 1
ATOM 730 N N . HIS A 1 91 ? 4.124 -0.763 -9.551 1.00 92.12 91 HIS A N 1
ATOM 731 C CA . HIS A 1 91 ? 5.507 -0.311 -9.662 1.00 92.12 91 HIS A CA 1
ATOM 732 C C . HIS A 1 91 ? 6.223 -0.367 -8.308 1.00 92.12 91 HIS A C 1
ATOM 734 O O . HIS A 1 91 ? 7.266 -1.018 -8.212 1.00 92.12 91 HIS A O 1
ATOM 740 N N . ALA A 1 92 ? 5.646 0.225 -7.257 1.00 90.75 92 ALA A N 1
ATOM 741 C CA . ALA A 1 92 ? 6.198 0.179 -5.903 1.00 90.75 92 ALA A CA 1
ATOM 742 C C . ALA A 1 92 ? 6.413 -1.270 -5.435 1.00 90.75 92 ALA A C 1
ATOM 744 O O . ALA A 1 92 ? 7.501 -1.624 -4.968 1.00 90.75 92 ALA A O 1
ATOM 745 N N . PHE A 1 93 ? 5.424 -2.137 -5.675 1.00 90.31 93 PHE A N 1
ATOM 746 C CA . PHE A 1 93 ? 5.459 -3.550 -5.301 1.00 90.31 93 PHE A CA 1
ATOM 747 C C . PHE A 1 93 ? 6.456 -4.382 -6.112 1.00 90.31 93 PHE A C 1
ATOM 749 O O . PHE A 1 93 ? 6.881 -5.467 -5.695 1.00 90.31 93 PHE A O 1
ATOM 756 N N . SER A 1 94 ? 6.848 -3.896 -7.287 1.00 87.94 94 SER A N 1
ATOM 757 C CA . SER A 1 94 ? 7.825 -4.575 -8.131 1.00 87.94 94 SER A CA 1
ATOM 758 C C . SER A 1 94 ? 9.271 -4.384 -7.668 1.00 87.94 94 SER A C 1
ATOM 760 O O . SER A 1 94 ? 10.132 -5.191 -8.030 1.00 87.94 94 SER A O 1
ATOM 762 N N . THR A 1 95 ? 9.543 -3.359 -6.855 1.00 85.88 95 THR A N 1
ATOM 763 C CA . THR A 1 95 ? 10.906 -3.026 -6.423 1.00 85.88 95 THR A CA 1
ATOM 764 C C . THR A 1 95 ? 11.488 -4.091 -5.486 1.00 85.88 95 THR A C 1
ATOM 766 O O . THR A 1 95 ? 10.793 -4.659 -4.641 1.00 85.88 95 THR A O 1
ATOM 769 N N . ALA A 1 96 ? 12.788 -4.377 -5.623 1.00 78.44 96 ALA A N 1
ATOM 770 C CA . ALA A 1 96 ? 13.465 -5.385 -4.802 1.00 78.44 96 ALA A CA 1
ATOM 771 C C . ALA A 1 96 ? 13.445 -5.025 -3.306 1.00 78.44 96 ALA A C 1
ATOM 773 O O . ALA A 1 96 ? 13.230 -5.903 -2.476 1.00 78.44 96 ALA A O 1
ATOM 774 N N . ALA A 1 97 ? 13.601 -3.738 -2.979 1.00 80.94 97 ALA A N 1
ATOM 775 C CA . ALA A 1 97 ? 13.551 -3.241 -1.606 1.00 80.94 97 ALA A CA 1
ATOM 776 C C . ALA A 1 97 ? 12.181 -3.486 -0.958 1.00 80.94 97 ALA A C 1
ATOM 778 O O . ALA A 1 97 ? 12.117 -4.052 0.130 1.00 80.94 97 ALA A O 1
ATOM 779 N N . PHE A 1 98 ? 11.083 -3.154 -1.651 1.00 84.44 98 PHE A N 1
ATOM 780 C CA . PHE A 1 98 ? 9.742 -3.428 -1.137 1.00 84.44 98 PHE A CA 1
ATOM 781 C C . PHE A 1 98 ? 9.503 -4.928 -0.951 1.00 84.44 98 PHE A C 1
ATOM 783 O O . PHE A 1 98 ? 9.034 -5.351 0.100 1.00 84.44 98 PHE A O 1
ATOM 790 N N . ARG A 1 99 ? 9.857 -5.754 -1.944 1.00 84.56 99 ARG A N 1
ATOM 791 C CA . ARG A 1 99 ? 9.694 -7.215 -1.849 1.00 84.56 99 ARG A CA 1
ATOM 792 C C . ARG A 1 99 ? 10.491 -7.807 -0.686 1.00 84.56 99 ARG A C 1
ATOM 794 O O . ARG A 1 99 ? 9.984 -8.694 -0.007 1.00 84.56 99 ARG A O 1
ATOM 801 N N . GLY A 1 100 ? 11.703 -7.302 -0.452 1.00 84.31 100 GLY A N 1
ATOM 802 C CA . GLY A 1 100 ? 12.530 -7.670 0.696 1.00 84.31 100 GLY A CA 1
ATOM 803 C C . GLY A 1 100 ? 11.875 -7.291 2.023 1.00 84.31 100 GLY A C 1
ATOM 804 O O . GLY A 1 100 ? 11.730 -8.150 2.887 1.00 84.31 100 GLY A O 1
ATOM 805 N N . GLN A 1 101 ? 11.402 -6.049 2.164 1.00 84.62 101 GLN A N 1
ATOM 806 C CA . GLN A 1 101 ? 10.722 -5.611 3.386 1.00 84.62 101 GLN A CA 1
ATOM 807 C C . GLN A 1 101 ? 9.437 -6.403 3.640 1.00 84.62 101 GLN A C 1
ATOM 809 O O . GLN A 1 101 ? 9.210 -6.872 4.750 1.00 84.62 101 GLN A O 1
ATOM 814 N N . MET A 1 102 ? 8.621 -6.619 2.609 1.00 85.44 102 MET A N 1
ATOM 815 C CA . MET A 1 102 ? 7.394 -7.404 2.738 1.00 85.44 102 MET A CA 1
ATOM 816 C C . MET A 1 102 ? 7.663 -8.850 3.142 1.00 85.44 102 MET A C 1
ATOM 818 O O . MET A 1 102 ? 6.875 -9.414 3.893 1.00 85.44 102 MET A O 1
ATOM 822 N N . LEU A 1 103 ? 8.766 -9.452 2.686 1.00 86.50 103 LEU A N 1
ATOM 823 C CA . LEU A 1 103 ? 9.171 -10.780 3.142 1.00 86.50 103 LEU A CA 1
ATOM 824 C C . LEU A 1 103 ? 9.465 -10.786 4.650 1.00 86.50 103 LEU A C 1
ATOM 826 O O . LEU A 1 103 ? 9.030 -11.702 5.347 1.00 86.50 103 LEU A O 1
ATOM 830 N N . THR A 1 104 ? 10.143 -9.754 5.158 1.00 86.88 104 THR A N 1
ATOM 831 C CA . THR A 1 104 ? 10.402 -9.578 6.595 1.00 86.88 104 THR A CA 1
ATOM 832 C C . THR A 1 104 ? 9.106 -9.385 7.382 1.00 86.88 104 THR A C 1
ATOM 834 O O . THR A 1 104 ? 8.910 -10.054 8.396 1.00 86.88 104 THR A O 1
ATOM 837 N N . GLU A 1 105 ? 8.184 -8.550 6.897 1.00 85.44 105 GLU A N 1
ATOM 838 C CA . GLU A 1 105 ? 6.878 -8.357 7.544 1.00 85.44 105 GLU A CA 1
ATOM 839 C C . GLU A 1 105 ? 6.041 -9.640 7.532 1.00 85.44 105 GLU A C 1
ATOM 841 O O . GLU A 1 105 ? 5.421 -9.989 8.532 1.00 85.44 105 GLU A O 1
ATOM 846 N N . MET A 1 106 ? 6.057 -10.404 6.436 1.00 83.94 106 MET A N 1
ATOM 847 C CA . MET A 1 106 ? 5.406 -11.717 6.374 1.00 83.94 106 MET A CA 1
ATOM 848 C C . MET A 1 106 ? 6.020 -12.714 7.359 1.00 83.94 106 MET A C 1
ATOM 850 O O . MET A 1 106 ? 5.284 -13.486 7.977 1.00 83.94 106 MET A O 1
ATOM 854 N N . ALA A 1 107 ? 7.342 -12.693 7.534 1.00 87.44 107 ALA A N 1
ATOM 855 C CA . ALA A 1 107 ? 8.014 -13.519 8.530 1.00 87.44 107 ALA A CA 1
ATOM 856 C C . ALA A 1 107 ? 7.596 -13.119 9.952 1.00 87.44 107 ALA A C 1
ATOM 858 O O . ALA A 1 107 ? 7.211 -13.987 10.732 1.00 87.44 107 ALA A O 1
ATOM 859 N N . ARG A 1 108 ? 7.580 -11.816 10.263 1.00 84.12 108 ARG A N 1
ATOM 860 C CA . ARG A 1 108 ? 7.112 -11.291 11.555 1.00 84.12 108 ARG A CA 1
ATOM 861 C C . ARG A 1 108 ? 5.666 -11.691 11.834 1.00 84.12 108 ARG A C 1
ATOM 863 O O . ARG A 1 108 ? 5.378 -12.257 12.879 1.00 84.12 108 ARG A O 1
ATOM 870 N N . MET A 1 109 ? 4.784 -11.492 10.859 1.00 83.62 109 MET A N 1
ATOM 871 C CA . MET A 1 109 ? 3.382 -11.881 10.968 1.00 83.62 109 MET A CA 1
ATOM 872 C C . MET A 1 109 ? 3.200 -13.388 11.178 1.00 83.62 109 MET A C 1
ATOM 874 O O . MET A 1 109 ? 2.309 -13.784 11.924 1.00 83.62 109 MET A O 1
ATOM 878 N N . SER A 1 110 ? 4.044 -14.216 10.550 1.00 86.62 110 SER A N 1
ATOM 879 C CA . SER A 1 110 ? 4.034 -15.669 10.760 1.00 86.62 110 SER A CA 1
ATOM 880 C C . SER A 1 110 ? 4.422 -16.021 12.196 1.00 86.62 110 SER A C 1
ATOM 882 O O . SER A 1 110 ? 3.762 -16.859 12.799 1.00 86.62 110 SER A O 1
ATOM 884 N N . LEU A 1 111 ? 5.429 -15.348 12.769 1.00 87.00 111 LEU A N 1
ATOM 885 C CA . LEU A 1 111 ? 5.810 -15.526 14.175 1.00 87.00 111 LEU A CA 1
ATOM 886 C C . LEU A 1 111 ? 4.669 -15.150 15.124 1.00 87.00 111 LEU A C 1
ATOM 888 O O . LEU A 1 111 ? 4.371 -15.921 16.034 1.00 87.00 111 LEU A O 1
ATOM 892 N N . ASP A 1 112 ? 4.010 -14.013 14.882 1.00 84.69 112 ASP A N 1
ATOM 893 C CA . ASP A 1 112 ? 2.867 -13.560 15.687 1.00 84.69 112 ASP A CA 1
ATOM 894 C C . ASP A 1 112 ? 1.713 -14.581 15.669 1.00 84.69 112 ASP A C 1
ATOM 896 O O . ASP A 1 112 ? 1.006 -14.743 16.662 1.00 84.69 112 ASP A O 1
ATOM 900 N N . ASP A 1 113 ? 1.546 -15.300 14.554 1.00 87.81 113 ASP A N 1
ATOM 901 C CA . ASP A 1 113 ? 0.518 -16.332 14.379 1.00 87.81 113 ASP A CA 1
ATOM 902 C C . ASP A 1 113 ? 0.968 -17.734 14.853 1.00 87.81 113 ASP A C 1
ATOM 904 O O . ASP A 1 113 ? 0.202 -18.694 14.746 1.00 87.81 113 ASP A O 1
ATOM 908 N N . GLY A 1 114 ? 2.204 -17.894 15.342 1.00 92.50 114 GLY A N 1
ATOM 909 C CA . GLY A 1 114 ? 2.772 -19.204 15.697 1.00 92.50 114 GLY A CA 1
ATOM 910 C C . GLY A 1 114 ? 3.030 -20.121 14.492 1.00 92.50 114 GLY A C 1
ATOM 911 O O . GLY A 1 114 ? 3.066 -21.345 14.632 1.00 92.50 114 GLY A O 1
ATOM 912 N N . LEU A 1 115 ? 3.189 -19.541 13.302 1.00 92.50 115 LEU A N 1
ATOM 913 C CA . LEU A 1 115 ? 3.428 -20.228 12.034 1.00 92.50 115 LEU A CA 1
ATOM 914 C C . LEU A 1 115 ? 4.908 -20.172 11.628 1.00 92.50 115 LEU A C 1
ATOM 916 O O . LEU A 1 115 ? 5.652 -19.258 11.981 1.00 92.50 115 LEU A O 1
ATOM 920 N N . VAL A 1 116 ? 5.329 -21.139 10.810 1.00 89.81 116 VAL A N 1
ATOM 921 C CA . VAL A 1 116 ? 6.658 -21.159 10.182 1.00 89.81 116 VAL A CA 1
ATOM 922 C C . VAL A 1 116 ? 6.550 -20.669 8.739 1.00 89.81 116 VAL A C 1
ATOM 924 O O . VAL A 1 116 ? 5.760 -21.201 7.957 1.00 89.81 116 VAL A O 1
ATOM 927 N N . LEU A 1 117 ? 7.379 -19.691 8.361 1.00 90.12 117 LEU A N 1
ATOM 928 C CA . LEU A 1 117 ? 7.521 -19.262 6.970 1.00 90.12 117 LEU A CA 1
ATOM 929 C C . LEU A 1 117 ? 8.555 -20.139 6.250 1.00 90.12 117 LEU A C 1
ATOM 931 O O . LEU A 1 117 ? 9.743 -20.098 6.566 1.00 90.12 117 LEU A O 1
ATOM 935 N N . GLN A 1 118 ? 8.117 -20.890 5.238 1.00 88.19 118 GLN A N 1
ATOM 936 C CA . GLN A 1 118 ? 9.007 -21.646 4.357 1.00 88.19 118 GLN A CA 1
ATOM 937 C C . GLN A 1 118 ? 9.275 -20.868 3.064 1.00 88.19 118 GLN A C 1
ATOM 939 O O . GLN A 1 118 ? 8.355 -20.524 2.322 1.00 88.19 118 GLN A O 1
ATOM 944 N N . ILE A 1 119 ? 10.551 -20.630 2.762 1.00 83.12 119 ILE A N 1
ATOM 945 C CA . ILE A 1 119 ? 10.991 -19.972 1.528 1.00 83.12 119 ILE A CA 1
ATOM 946 C C . ILE A 1 119 ? 11.634 -21.030 0.629 1.00 83.12 119 ILE A C 1
ATOM 948 O O . ILE A 1 119 ? 12.428 -21.842 1.096 1.00 83.12 119 ILE A O 1
ATOM 952 N N . HIS A 1 120 ? 11.325 -20.998 -0.669 1.00 81.00 120 HIS A N 1
ATOM 953 C CA . HIS A 1 120 ? 11.953 -21.846 -1.690 1.00 81.00 120 HIS A CA 1
ATOM 954 C C . HIS A 1 120 ? 12.906 -21.010 -2.564 1.00 81.00 120 HIS A C 1
ATOM 956 O O . HIS A 1 120 ? 12.579 -20.704 -3.719 1.00 81.00 120 HIS A O 1
ATOM 962 N N . PRO A 1 121 ? 14.054 -20.553 -2.023 1.00 80.00 121 PRO A N 1
ATOM 963 C CA . PRO A 1 121 ? 14.983 -19.727 -2.776 1.00 80.00 121 PRO A CA 1
ATOM 964 C C . PRO A 1 121 ? 15.640 -20.538 -3.896 1.00 80.00 121 PRO A C 1
ATOM 966 O O . PRO A 1 121 ? 15.946 -21.718 -3.748 1.00 80.00 121 PRO A O 1
ATOM 969 N N . GLY A 1 122 ? 15.868 -19.883 -5.034 1.00 78.81 122 GLY A N 1
ATOM 970 C CA . GLY A 1 122 ? 16.645 -20.455 -6.133 1.00 78.81 122 GLY A CA 1
ATOM 971 C C . GLY A 1 122 ? 15.931 -21.501 -6.989 1.00 78.81 122 GLY A C 1
ATOM 972 O O . GLY A 1 122 ? 16.581 -22.042 -7.875 1.00 78.81 122 GLY A O 1
ATOM 973 N N . ALA A 1 123 ? 14.635 -21.773 -6.786 1.00 83.44 123 ALA A N 1
ATOM 974 C CA . ALA A 1 123 ? 13.890 -22.742 -7.596 1.00 83.44 123 ALA A CA 1
ATOM 975 C C . ALA A 1 123 ? 14.120 -22.523 -9.105 1.00 83.44 123 ALA A C 1
ATOM 977 O O . ALA A 1 123 ? 13.862 -21.437 -9.637 1.00 83.44 123 ALA A O 1
ATOM 978 N N . PHE A 1 124 ? 14.605 -23.557 -9.796 1.00 84.44 124 PHE A N 1
ATOM 979 C CA . PHE A 1 124 ? 14.725 -23.554 -11.245 1.00 84.44 124 PHE A CA 1
ATOM 980 C C . PHE A 1 124 ? 13.354 -23.847 -11.839 1.00 84.44 124 PHE A C 1
ATOM 982 O O . PHE A 1 124 ? 12.914 -24.995 -11.932 1.00 84.44 124 PHE A O 1
ATOM 989 N N . ARG A 1 125 ? 12.666 -22.758 -12.170 1.00 86.69 125 ARG A N 1
ATOM 990 C CA . ARG A 1 125 ? 11.290 -22.788 -12.650 1.00 86.69 125 ARG A CA 1
ATOM 991 C C . ARG A 1 125 ? 11.220 -23.030 -14.140 1.00 86.69 125 ARG A C 1
ATOM 993 O O . ARG A 1 125 ? 12.118 -22.628 -14.879 1.00 86.69 125 ARG A O 1
ATOM 1000 N N . THR A 1 126 ? 10.091 -23.584 -14.583 1.00 86.50 126 THR A N 1
ATOM 1001 C CA . THR A 1 126 ? 9.777 -23.721 -16.016 1.00 86.50 126 THR A CA 1
ATOM 1002 C C . THR A 1 126 ? 10.896 -24.464 -16.771 1.00 86.50 126 THR A C 1
ATOM 1004 O O . THR A 1 126 ? 11.294 -24.082 -17.868 1.00 86.50 126 THR A O 1
ATOM 1007 N N . HIS A 1 127 ? 11.460 -25.519 -16.170 1.00 84.62 127 HIS A N 1
ATOM 1008 C CA . HIS A 1 127 ? 12.587 -26.242 -16.777 1.00 84.62 127 HIS A CA 1
ATOM 1009 C C . HIS A 1 127 ? 12.166 -27.267 -17.842 1.00 84.62 127 HIS A C 1
ATOM 1011 O O . HIS A 1 127 ? 13.008 -27.768 -18.584 1.00 84.62 127 HIS A O 1
ATOM 1017 N N . SER A 1 128 ? 10.874 -27.590 -17.924 1.00 87.81 128 SER A N 1
ATOM 1018 C CA . SER A 1 128 ? 10.332 -28.510 -18.924 1.00 87.81 128 SER A CA 1
ATOM 1019 C C . SER A 1 128 ? 9.997 -27.767 -20.219 1.00 87.81 128 SER A C 1
ATOM 1021 O O . SER A 1 128 ? 8.980 -27.075 -20.298 1.00 87.81 128 SER A O 1
ATOM 1023 N N . GLY A 1 129 ? 10.842 -27.936 -21.243 1.00 89.12 129 GLY A N 1
ATOM 1024 C CA . GLY A 1 129 ? 10.637 -27.371 -22.585 1.00 89.12 129 GLY A CA 1
ATOM 1025 C C . GLY A 1 129 ? 9.279 -27.734 -23.204 1.00 89.12 129 GLY A C 1
ATOM 1026 O O . GLY A 1 129 ? 8.519 -26.825 -23.524 1.00 89.12 129 GLY A O 1
ATOM 1027 N N . PRO A 1 130 ? 8.887 -29.026 -23.257 1.00 92.06 130 PRO A N 1
ATOM 1028 C CA . PRO A 1 130 ? 7.606 -29.426 -23.846 1.00 92.06 130 PRO A CA 1
ATOM 1029 C C . PRO A 1 130 ? 6.381 -28.771 -23.191 1.00 92.06 130 PRO A C 1
ATOM 1031 O O . PRO A 1 130 ? 5.373 -28.522 -23.850 1.00 92.06 130 PRO A O 1
ATOM 1034 N N . VAL A 1 131 ? 6.450 -28.499 -21.884 1.00 91.44 131 VAL A N 1
ATOM 1035 C CA . VAL A 1 131 ? 5.359 -27.857 -21.139 1.00 91.44 131 VAL A CA 1
ATOM 1036 C C . VAL A 1 131 ? 5.350 -26.352 -21.375 1.00 91.44 131 VAL A C 1
ATOM 1038 O O . VAL A 1 131 ? 4.276 -25.791 -21.589 1.00 91.44 131 VAL A O 1
ATOM 1041 N N . LEU A 1 132 ? 6.522 -25.710 -21.387 1.00 90.38 132 LEU A N 1
ATOM 1042 C CA . LEU A 1 132 ? 6.650 -24.293 -21.722 1.00 90.38 132 LEU A CA 1
ATOM 1043 C C . LEU A 1 132 ? 6.115 -24.006 -23.129 1.00 90.38 132 LEU A C 1
ATOM 1045 O O . LEU A 1 132 ? 5.306 -23.094 -23.292 1.00 90.38 132 LEU A O 1
ATOM 1049 N N . ASP A 1 133 ? 6.512 -24.810 -24.114 1.00 93.31 133 ASP A N 1
ATOM 1050 C CA . ASP A 1 133 ? 6.132 -24.608 -25.515 1.00 93.31 133 ASP A CA 1
ATOM 1051 C C . ASP A 1 133 ? 4.624 -24.784 -25.729 1.00 93.31 133 ASP A C 1
ATOM 1053 O O . ASP A 1 133 ? 4.006 -24.058 -26.507 1.00 93.31 133 ASP A O 1
ATOM 1057 N N . ARG A 1 134 ? 4.006 -25.732 -25.012 1.00 94.06 134 ARG A N 1
ATOM 1058 C CA . ARG A 1 134 ? 2.583 -26.054 -25.175 1.00 94.06 134 ARG A CA 1
ATOM 1059 C C . ARG A 1 134 ? 1.648 -25.210 -24.308 1.00 94.06 134 ARG A C 1
ATOM 1061 O O . ARG A 1 134 ? 0.515 -24.965 -24.716 1.00 94.06 134 ARG A O 1
ATOM 1068 N N . PHE A 1 135 ? 2.077 -24.803 -23.113 1.00 91.06 135 PHE A N 1
ATOM 1069 C CA . PHE A 1 135 ? 1.193 -24.213 -22.096 1.00 91.06 135 PHE A CA 1
ATOM 1070 C C . PHE A 1 135 ? 1.700 -22.896 -21.489 1.00 91.06 135 PHE A C 1
ATOM 1072 O O . PHE A 1 135 ? 0.960 -22.257 -20.734 1.00 91.06 135 PHE A O 1
ATOM 1079 N N . GLY A 1 136 ? 2.920 -22.464 -21.809 1.00 87.19 136 GLY A N 1
ATOM 1080 C CA . GLY A 1 136 ? 3.524 -21.245 -21.275 1.00 87.19 136 GLY A CA 1
ATOM 1081 C C . GLY A 1 136 ? 4.184 -21.421 -19.901 1.00 87.19 136 GLY A C 1
ATOM 1082 O O . GLY A 1 136 ? 4.366 -22.527 -19.396 1.00 87.19 136 GLY A O 1
ATOM 1083 N N . ARG A 1 137 ? 4.585 -20.294 -19.300 1.00 88.81 137 ARG A N 1
ATOM 1084 C CA . ARG A 1 137 ? 5.281 -20.242 -18.000 1.00 88.81 137 ARG A CA 1
ATOM 1085 C C . ARG A 1 137 ? 4.360 -20.600 -16.829 1.00 88.81 137 ARG A C 1
ATOM 1087 O O . ARG A 1 137 ? 3.136 -20.552 -16.949 1.00 88.81 137 ARG A O 1
ATOM 1094 N N . ASP A 1 138 ? 4.982 -20.924 -15.694 1.00 82.88 138 ASP A N 1
ATOM 1095 C CA . ASP A 1 138 ? 4.316 -21.130 -14.398 1.00 82.88 138 ASP A CA 1
ATOM 1096 C C . ASP A 1 138 ? 3.290 -22.282 -14.402 1.00 82.88 138 ASP A C 1
ATOM 1098 O O . ASP A 1 138 ? 2.225 -22.211 -13.788 1.00 82.88 138 ASP A O 1
ATOM 1102 N N . LYS A 1 139 ? 3.619 -23.371 -15.110 1.00 87.62 139 LYS A N 1
ATOM 1103 C CA . LYS A 1 139 ? 2.815 -24.607 -15.208 1.00 87.62 139 LYS A CA 1
ATOM 1104 C C . LYS A 1 139 ? 3.392 -25.779 -14.400 1.00 87.62 139 LYS A C 1
ATOM 1106 O O . LYS A 1 139 ? 3.126 -26.936 -14.710 1.00 87.62 139 LYS A O 1
ATOM 1111 N N . GLY A 1 140 ? 4.180 -25.483 -13.366 1.00 76.50 140 GLY A N 1
ATOM 1112 C CA . GLY A 1 140 ? 4.879 -26.471 -12.538 1.00 76.50 140 GLY A CA 1
ATOM 1113 C C . GLY A 1 140 ? 6.272 -26.817 -13.067 1.00 76.50 140 GLY A C 1
ATOM 1114 O O . GLY A 1 140 ? 6.857 -26.051 -13.832 1.00 76.50 140 GLY A O 1
ATOM 1115 N N . PHE A 1 141 ? 6.789 -27.985 -12.662 1.00 82.88 141 PHE A N 1
ATOM 1116 C CA . PHE A 1 141 ? 8.171 -28.407 -12.926 1.00 82.88 141 PHE A CA 1
ATOM 1117 C C . PHE A 1 141 ? 9.178 -27.426 -12.307 1.00 82.88 141 PHE A C 1
ATOM 1119 O O . PHE A 1 141 ? 10.030 -26.867 -12.993 1.00 82.88 141 PHE A O 1
ATOM 1126 N N . ASP A 1 142 ? 9.073 -27.219 -10.998 1.00 83.69 142 ASP A N 1
ATOM 1127 C CA . ASP A 1 142 ? 10.076 -26.492 -10.225 1.00 83.69 142 ASP A CA 1
ATOM 1128 C C . ASP A 1 142 ? 10.999 -27.516 -9.566 1.00 83.69 142 ASP A C 1
ATOM 1130 O O . ASP A 1 142 ? 10.540 -28.444 -8.900 1.00 83.69 142 ASP A O 1
ATOM 1134 N N . ILE A 1 143 ? 12.301 -27.366 -9.778 1.00 83.88 143 ILE A N 1
ATOM 1135 C CA . ILE A 1 143 ? 13.319 -28.210 -9.147 1.00 83.88 143 ILE A CA 1
ATOM 1136 C C . ILE A 1 143 ? 14.362 -27.336 -8.474 1.00 83.88 143 ILE A C 1
ATOM 1138 O O . ILE A 1 143 ? 14.529 -26.162 -8.815 1.00 83.88 143 ILE A O 1
ATOM 1142 N N . SER A 1 144 ? 15.110 -27.915 -7.541 1.00 78.62 144 SER A N 1
ATOM 1143 C CA . SER A 1 144 ? 16.343 -27.285 -7.087 1.00 78.62 144 SER A CA 1
ATOM 1144 C C . SER A 1 144 ? 17.264 -27.062 -8.293 1.00 78.62 144 SER A C 1
ATOM 1146 O O . SER A 1 144 ? 17.397 -27.951 -9.140 1.00 78.62 144 SER A O 1
ATOM 1148 N N . PRO A 1 145 ? 17.884 -25.880 -8.411 1.00 73.19 145 PRO A N 1
ATOM 1149 C CA . PRO A 1 145 ? 18.774 -25.595 -9.519 1.00 73.19 145 PRO A CA 1
ATOM 1150 C C . PRO A 1 145 ? 19.970 -26.557 -9.454 1.00 73.19 145 PRO A C 1
ATOM 1152 O O . PRO A 1 145 ? 20.438 -26.892 -8.362 1.00 73.19 145 PRO A O 1
ATOM 1155 N N . PRO A 1 146 ? 20.482 -27.020 -10.605 1.00 71.38 146 PRO A N 1
ATOM 1156 C CA . PRO A 1 146 ? 21.626 -27.916 -10.623 1.00 71.38 146 PRO A CA 1
ATOM 1157 C C . PRO A 1 146 ? 22.859 -27.244 -9.983 1.00 71.38 146 PRO A C 1
ATOM 1159 O O . PRO A 1 146 ? 22.984 -26.016 -10.049 1.00 71.38 146 PRO A O 1
ATOM 1162 N N . PRO A 1 147 ? 23.801 -28.019 -9.409 1.00 70.06 147 PRO A N 1
ATOM 1163 C CA . PRO A 1 147 ? 24.870 -27.499 -8.549 1.00 70.06 147 PRO A CA 1
ATOM 1164 C C . PRO A 1 147 ? 25.691 -26.352 -9.161 1.00 70.06 147 PRO A C 1
ATOM 1166 O O . PRO A 1 147 ? 26.102 -25.429 -8.466 1.00 70.06 147 PRO A O 1
ATOM 1169 N N . HIS A 1 148 ? 25.878 -26.359 -10.483 1.00 70.62 148 HIS A N 1
ATOM 1170 C CA . HIS A 1 148 ? 26.632 -25.337 -11.212 1.00 70.62 148 HIS A CA 1
ATOM 1171 C C . HIS A 1 148 ? 25.931 -23.966 -11.312 1.00 70.62 148 HIS A C 1
ATOM 1173 O O . HIS A 1 148 ? 26.559 -23.004 -11.745 1.00 70.62 148 HIS A O 1
ATOM 1179 N N . ARG A 1 149 ? 24.650 -23.852 -10.931 1.00 63.50 149 ARG A N 1
ATOM 1180 C CA . ARG A 1 149 ? 23.886 -22.587 -10.915 1.00 63.50 149 ARG A CA 1
ATOM 1181 C C . ARG A 1 149 ? 23.708 -21.979 -9.522 1.00 63.50 149 ARG A C 1
ATOM 1183 O O . ARG A 1 149 ? 23.190 -20.873 -9.421 1.00 63.50 149 ARG A O 1
ATOM 1190 N N . LEU A 1 150 ? 24.132 -22.673 -8.464 1.00 56.88 150 LEU A N 1
ATOM 1191 C CA . LEU A 1 150 ? 23.996 -22.206 -7.077 1.00 56.88 150 LEU A CA 1
ATOM 1192 C C . LEU A 1 150 ? 25.092 -21.214 -6.651 1.00 56.88 150 LEU A C 1
ATOM 1194 O O . LEU A 1 150 ? 24.941 -20.552 -5.630 1.00 56.88 150 LEU A O 1
ATOM 1198 N N . CYS A 1 151 ? 26.178 -21.086 -7.420 1.00 37.84 151 CYS A N 1
ATOM 1199 C CA . CYS A 1 151 ? 27.315 -20.235 -7.072 1.00 37.84 151 CYS A CA 1
ATOM 1200 C C . CYS A 1 151 ? 27.413 -19.023 -8.018 1.00 37.84 151 CYS A C 1
ATOM 1202 O O . CYS A 1 151 ? 27.739 -19.200 -9.197 1.00 37.84 151 CYS A O 1
ATOM 1204 N N . PRO A 1 152 ? 27.181 -17.784 -7.546 1.00 48.03 152 PRO A N 1
ATOM 1205 C CA . PRO A 1 152 ? 27.610 -16.608 -8.279 1.00 48.03 152 PRO A CA 1
ATOM 1206 C C . PRO A 1 152 ? 29.138 -16.543 -8.195 1.00 48.03 152 PRO A C 1
ATOM 1208 O O . PRO A 1 152 ? 29.708 -16.250 -7.147 1.00 48.03 152 PRO A O 1
ATOM 1211 N N . ARG A 1 153 ? 29.817 -16.793 -9.318 1.00 44.06 153 ARG A N 1
ATOM 1212 C CA . ARG A 1 153 ? 31.285 -16.712 -9.462 1.00 44.06 153 ARG A CA 1
ATOM 1213 C C . ARG A 1 153 ? 31.893 -15.318 -9.185 1.00 44.06 153 ARG A C 1
ATOM 1215 O O . ARG A 1 153 ? 33.078 -15.130 -9.419 1.00 44.06 153 ARG A O 1
ATOM 1222 N N . SER A 1 154 ? 31.122 -14.351 -8.690 1.00 42.47 154 SER A N 1
ATOM 1223 C CA . SER A 1 154 ? 31.539 -12.961 -8.471 1.00 42.47 154 SER A CA 1
ATOM 1224 C C . SER A 1 154 ? 31.544 -12.503 -7.004 1.00 42.47 154 SER A C 1
ATOM 1226 O O . SER A 1 154 ? 31.770 -11.326 -6.757 1.00 42.47 154 SER A O 1
ATOM 1228 N N . ALA A 1 155 ? 31.329 -13.391 -6.024 1.00 41.12 155 ALA A N 1
ATOM 1229 C CA . ALA A 1 155 ? 31.336 -13.035 -4.594 1.00 41.12 155 ALA A C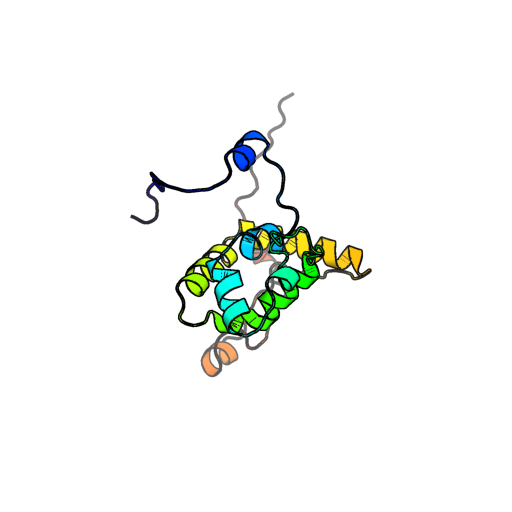A 1
ATOM 1230 C C . ALA A 1 155 ? 32.585 -13.516 -3.821 1.00 41.12 155 ALA A C 1
ATOM 1232 O O . ALA A 1 155 ? 32.540 -13.662 -2.605 1.00 41.12 155 ALA A O 1
ATOM 1233 N N . ALA A 1 156 ? 33.705 -13.759 -4.507 1.00 38.81 156 ALA A N 1
ATOM 1234 C CA . ALA A 1 156 ? 35.002 -13.986 -3.870 1.00 38.81 156 ALA A CA 1
ATOM 1235 C C . ALA A 1 156 ? 35.883 -12.739 -4.042 1.00 38.81 156 ALA A C 1
ATOM 1237 O O . ALA A 1 156 ? 36.831 -12.734 -4.823 1.00 38.81 156 ALA A O 1
ATOM 1238 N N . ALA A 1 157 ? 35.543 -11.659 -3.335 1.00 38.94 157 ALA A N 1
ATOM 1239 C CA . ALA A 1 157 ? 36.516 -10.613 -3.046 1.00 38.94 157 ALA A CA 1
ATOM 1240 C C . ALA A 1 157 ? 37.421 -11.138 -1.924 1.00 38.94 157 ALA A C 1
ATOM 1242 O O . ALA A 1 157 ? 36.967 -11.447 -0.824 1.00 38.94 157 ALA A O 1
ATOM 1243 N N . SER A 1 158 ? 38.697 -11.303 -2.251 1.00 37.78 158 SER A N 1
ATOM 1244 C CA . SER A 1 158 ? 39.771 -11.713 -1.357 1.00 37.78 158 SER A CA 1
ATOM 1245 C C . SER A 1 158 ? 39.853 -10.809 -0.124 1.00 37.78 158 SER A C 1
ATOM 1247 O O . SER A 1 158 ? 40.261 -9.654 -0.232 1.00 37.78 158 SER A O 1
ATOM 1249 N N . VAL A 1 159 ? 39.547 -11.346 1.057 1.00 41.12 159 VAL A N 1
ATOM 1250 C CA . VAL A 1 159 ? 40.075 -10.803 2.313 1.00 41.12 159 VAL A CA 1
ATOM 1251 C C . VAL A 1 159 ? 41.495 -11.348 2.441 1.00 41.12 159 VAL A C 1
ATOM 1253 O O . VAL A 1 159 ? 41.714 -12.462 2.909 1.00 41.12 159 VAL A O 1
ATOM 1256 N N . GLY A 1 160 ? 42.457 -10.593 1.911 1.00 33.91 160 GLY A N 1
ATOM 1257 C CA . GLY A 1 160 ? 43.873 -10.830 2.154 1.00 33.91 160 GLY A CA 1
ATOM 1258 C C . GLY A 1 160 ? 44.209 -10.405 3.578 1.00 33.91 160 GLY A C 1
ATOM 1259 O O . GLY A 1 160 ? 44.124 -9.224 3.902 1.00 33.91 160 GLY A O 1
ATOM 1260 N N . GLY A 1 161 ? 44.564 -11.375 4.420 1.00 35.88 161 GLY A N 1
ATOM 1261 C CA . GLY A 1 161 ? 45.245 -11.118 5.681 1.00 35.88 161 GLY A CA 1
ATOM 1262 C C . GLY A 1 161 ? 46.655 -10.596 5.413 1.00 35.88 161 GLY A C 1
ATOM 1263 O O . GLY A 1 161 ? 47.406 -11.198 4.647 1.00 35.88 161 GLY A O 1
ATOM 1264 N N . GLY A 1 162 ? 46.993 -9.476 6.042 1.00 37.97 162 GLY A N 1
ATOM 1265 C CA . GLY A 1 162 ? 48.356 -8.987 6.208 1.00 37.97 162 GLY A CA 1
ATOM 1266 C C . GLY A 1 162 ? 48.654 -8.947 7.701 1.00 37.97 162 GLY A C 1
ATOM 1267 O O . GLY A 1 162 ? 47.852 -8.403 8.459 1.00 37.97 162 GLY A O 1
ATOM 1268 N N . ALA A 1 163 ? 49.742 -9.615 8.077 1.00 39.12 163 ALA A N 1
ATOM 1269 C CA . ALA A 1 163 ? 50.327 -9.648 9.411 1.00 39.12 163 ALA A CA 1
ATOM 1270 C C . ALA A 1 163 ? 50.888 -8.283 9.836 1.00 39.12 163 ALA A C 1
ATOM 1272 O O . ALA A 1 163 ? 51.214 -7.477 8.933 1.00 39.12 163 ALA A O 1
#

Organism: NCBI:txid439529

Radius of gyration: 21.7 Å; chains: 1; bounding box: 69×50×43 Å

InterPro domains:
  IPR032466 Metal-dependent hydrolase [SSF51556] (2-94)
  IPR032466 Metal-dependent hydrolase [SSF51556] (95-145)

Secondary structure (DSSP, 8-state):
-TTSPP--SS----THHHHH-PPPS-HHHHHTTT-HHHHHHHHHTT--GGGGTPPPTT-------HHHHHHHHHHHGGGGTTSHHHHHHHHHHHSHHHHHHHHHHHHHHHHHTTPPPP--TT-B-S--HHHHHHH-SSSS--BPPPGGGS--TT---------